Protein AF-A0A174CSB1-F1 (afdb_monomer)

Nearest PDB structures (foldseek):
  6kbp-assembly2_C  TM=5.978E-01  e=3.059E+00  Homo sapiens
  1an9-assembly1_A  TM=6.278E-01  e=3.747E+00  Sus scrofa
  6tz8-assembly1_A  TM=5.119E-01  e=2.497E+00  Cryptococcus neoformans H99
  5xjv-assembly1_A  TM=3.905E-01  e=1.556E+00  Homo sapiens
  5b8i-assembly1_A  TM=5.141E-01  e=3.273E+00  Coccidioides immitis RS

Structure (mmCIF, N/CA/C/O backbone):
data_AF-A0A174CSB1-F1
#
_entry.id   AF-A0A174CSB1-F1
#
loop_
_atom_site.group_PDB
_atom_site.id
_atom_site.type_symbol
_atom_site.label_atom_id
_atom_site.label_alt_id
_atom_site.label_comp_id
_atom_site.label_asym_id
_atom_site.label_entity_id
_atom_site.label_seq_id
_atom_site.pdbx_PDB_ins_code
_atom_site.Cartn_x
_atom_site.Cartn_y
_atom_site.Cartn_z
_atom_site.occupancy
_atom_site.B_iso_or_equiv
_atom_site.auth_seq_id
_atom_site.auth_comp_id
_atom_site.auth_asym_id
_atom_site.auth_atom_id
_atom_site.pdbx_PDB_model_num
ATOM 1 N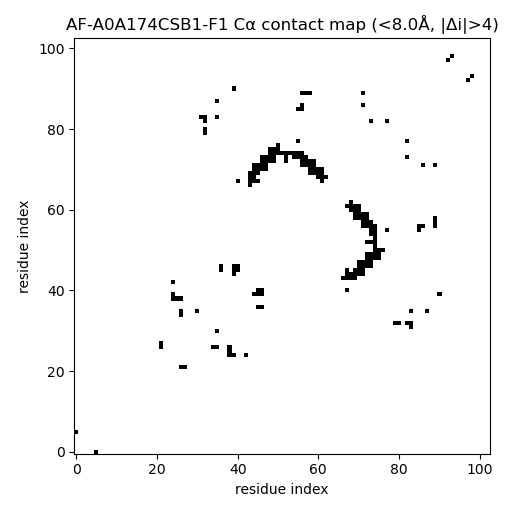 N . MET A 1 1 ? 11.725 -20.265 -28.333 1.00 65.62 1 MET A N 1
ATOM 2 C CA . MET A 1 1 ? 11.754 -18.827 -27.984 1.00 65.62 1 MET A CA 1
ATOM 3 C C . MET A 1 1 ? 13.093 -18.538 -27.315 1.00 65.62 1 MET A C 1
ATOM 5 O O . MET A 1 1 ? 13.430 -19.261 -26.391 1.00 65.62 1 MET A O 1
ATOM 9 N N . ASN A 1 2 ? 13.882 -17.588 -27.831 1.00 88.25 2 ASN A N 1
ATOM 10 C CA . ASN A 1 2 ? 15.198 -17.213 -27.281 1.00 88.25 2 ASN A CA 1
ATOM 11 C C . ASN A 1 2 ? 15.030 -16.636 -25.856 1.00 88.25 2 ASN A C 1
ATOM 13 O O . ASN A 1 2 ? 14.075 -15.897 -25.620 1.00 88.25 2 ASN A O 1
ATOM 17 N N . GLU A 1 3 ? 15.931 -16.956 -24.923 1.00 85.44 3 GLU A N 1
ATOM 18 C CA . GLU A 1 3 ? 15.919 -16.444 -23.541 1.00 85.44 3 GLU A CA 1
ATOM 19 C C . GLU A 1 3 ? 15.853 -14.915 -23.481 1.00 85.44 3 GLU A C 1
ATOM 21 O O . GLU A 1 3 ? 15.112 -14.362 -22.670 1.00 85.44 3 GLU A O 1
ATOM 26 N N . TYR A 1 4 ? 16.534 -14.230 -24.404 1.00 85.56 4 TYR A N 1
ATOM 27 C CA . TYR A 1 4 ? 16.461 -12.773 -24.526 1.00 85.56 4 TYR A CA 1
ATOM 28 C C . TYR A 1 4 ? 15.040 -12.280 -24.843 1.00 85.56 4 TYR A C 1
ATOM 30 O O . TYR A 1 4 ? 14.565 -11.313 -24.254 1.00 85.56 4 TYR A O 1
ATOM 38 N N . VAL A 1 5 ? 14.330 -12.973 -25.739 1.00 87.88 5 VAL A N 1
ATOM 39 C CA . VAL A 1 5 ? 12.944 -12.632 -26.104 1.00 87.88 5 VAL A CA 1
ATOM 40 C C . VAL A 1 5 ? 12.011 -12.865 -24.916 1.00 87.88 5 VAL A C 1
ATOM 42 O O . VAL A 1 5 ? 11.177 -12.015 -24.623 1.00 87.88 5 VAL A O 1
ATOM 45 N N . ARG A 1 6 ? 12.195 -13.967 -24.177 1.00 88.12 6 ARG A N 1
ATOM 46 C CA . ARG A 1 6 ? 11.439 -14.229 -22.943 1.00 88.12 6 ARG A CA 1
ATOM 47 C C . ARG A 1 6 ? 11.667 -13.132 -21.898 1.00 88.12 6 ARG A C 1
ATOM 49 O O . ARG A 1 6 ? 10.704 -12.651 -21.314 1.00 88.12 6 ARG A O 1
ATOM 56 N N . TYR A 1 7 ? 12.918 -12.723 -21.686 1.00 87.56 7 TYR A N 1
ATOM 57 C CA . TYR A 1 7 ? 13.261 -11.648 -20.753 1.00 87.56 7 TYR A CA 1
ATOM 58 C C . TYR A 1 7 ? 12.609 -10.316 -21.141 1.00 87.56 7 TYR A C 1
ATOM 60 O O . TYR A 1 7 ? 12.039 -9.639 -20.288 1.00 87.56 7 TYR A O 1
ATOM 68 N N . MET A 1 8 ? 12.659 -9.950 -22.425 1.00 92.94 8 MET A N 1
ATOM 69 C CA . MET A 1 8 ? 12.011 -8.730 -22.906 1.00 92.94 8 MET A CA 1
ATOM 70 C C . MET A 1 8 ? 10.500 -8.778 -22.682 1.00 92.94 8 MET A C 1
ATOM 72 O O . MET A 1 8 ? 9.959 -7.830 -22.119 1.00 92.94 8 MET A O 1
ATOM 76 N N . ASN A 1 9 ? 9.842 -9.891 -23.020 1.00 92.62 9 ASN A N 1
ATOM 77 C CA . ASN A 1 9 ? 8.405 -10.064 -22.793 1.00 92.62 9 ASN A CA 1
ATOM 78 C C . ASN A 1 9 ? 8.036 -9.898 -21.310 1.00 92.62 9 ASN A C 1
ATOM 80 O O . ASN A 1 9 ? 7.130 -9.133 -21.005 1.00 92.62 9 ASN A O 1
ATOM 84 N N . MET A 1 10 ? 8.800 -10.495 -20.385 1.00 93.00 10 MET A N 1
ATOM 85 C CA . MET A 1 10 ? 8.571 -10.319 -18.943 1.00 93.00 10 MET A CA 1
ATOM 86 C C . MET A 1 10 ? 8.638 -8.847 -18.514 1.00 93.00 10 MET A C 1
ATOM 88 O O . MET A 1 10 ? 7.829 -8.400 -17.706 1.00 93.00 10 MET A O 1
ATOM 92 N N . ARG A 1 11 ? 9.587 -8.063 -19.047 1.00 92.50 11 ARG A N 1
ATOM 93 C CA . ARG A 1 11 ? 9.672 -6.629 -18.719 1.00 92.50 11 ARG A CA 1
ATOM 94 C C . ARG A 1 11 ? 8.482 -5.842 -19.253 1.00 92.50 11 ARG A C 1
ATOM 96 O O . ARG A 1 11 ? 8.036 -4.928 -18.564 1.00 92.50 11 ARG A O 1
ATOM 103 N N . TYR A 1 12 ? 8.002 -6.172 -20.452 1.00 93.50 12 TYR A N 1
ATOM 104 C CA . TYR A 1 12 ? 6.805 -5.550 -21.017 1.00 93.50 12 TYR A CA 1
ATOM 105 C C . TYR A 1 12 ? 5.575 -5.868 -20.166 1.00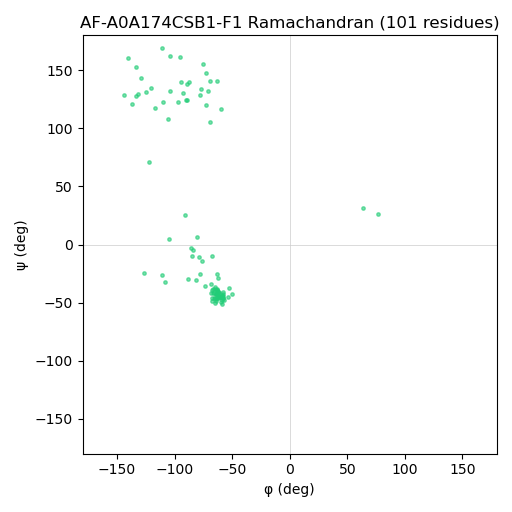 93.50 12 TYR A C 1
ATOM 107 O O . TYR A 1 12 ? 4.901 -4.942 -19.731 1.00 93.50 12 TYR A O 1
ATOM 115 N N . GLU A 1 13 ? 5.360 -7.137 -19.820 1.00 93.62 13 GLU A N 1
ATOM 116 C CA . GLU A 1 13 ? 4.246 -7.570 -18.965 1.00 93.62 13 GLU A CA 1
ATOM 117 C C . GLU A 1 13 ? 4.277 -6.885 -17.587 1.00 93.62 13 GLU A C 1
ATOM 119 O O . GLU A 1 13 ? 3.263 -6.380 -17.104 1.00 93.62 13 GLU A O 1
ATOM 124 N N . MET A 1 14 ? 5.456 -6.789 -16.959 1.00 93.31 14 MET A N 1
ATOM 125 C CA . MET A 1 14 ? 5.620 -6.066 -15.692 1.00 93.31 14 MET A CA 1
ATOM 126 C C . MET A 1 14 ? 5.317 -4.568 -15.831 1.00 93.31 14 MET A C 1
ATOM 128 O O . MET A 1 14 ? 4.724 -3.976 -14.928 1.00 93.31 14 MET A O 1
ATOM 132 N N . ALA A 1 15 ? 5.733 -3.944 -16.937 1.00 91.75 15 ALA A N 1
ATOM 133 C CA . ALA A 1 15 ? 5.479 -2.530 -17.192 1.00 91.75 15 ALA A CA 1
ATOM 134 C C . ALA A 1 15 ? 3.989 -2.253 -17.432 1.00 91.75 15 ALA A C 1
ATOM 136 O O . ALA A 1 15 ? 3.467 -1.281 -16.888 1.00 91.75 15 ALA A O 1
ATOM 137 N N . GLU A 1 16 ? 3.302 -3.117 -18.180 1.00 93.44 16 GLU A N 1
ATOM 138 C CA . GLU A 1 16 ? 1.857 -3.030 -18.403 1.00 93.44 16 GLU A CA 1
ATOM 139 C C . GLU A 1 16 ? 1.080 -3.190 -17.093 1.00 93.44 16 GLU A C 1
ATOM 141 O O . GLU A 1 16 ? 0.225 -2.363 -16.786 1.00 93.44 16 GLU A O 1
ATOM 146 N N . CYS A 1 17 ? 1.429 -4.182 -16.267 1.00 91.81 17 CYS A N 1
ATOM 147 C CA . CYS A 1 17 ? 0.807 -4.375 -14.955 1.00 91.81 17 CYS A CA 1
ATOM 148 C C . CYS A 1 17 ? 0.986 -3.147 -14.045 1.00 91.81 17 CYS A C 1
ATOM 150 O O . CYS A 1 17 ? 0.027 -2.668 -13.431 1.00 91.81 17 CYS A O 1
ATOM 152 N N . ALA A 1 18 ? 2.201 -2.591 -13.994 1.00 90.75 18 ALA A N 1
ATOM 153 C CA . ALA A 1 18 ? 2.481 -1.391 -13.211 1.00 90.75 18 ALA A CA 1
ATOM 154 C C . ALA A 1 18 ? 1.692 -0.176 -13.722 1.00 90.75 18 ALA A C 1
ATOM 156 O O . ALA A 1 18 ? 1.199 0.618 -12.922 1.00 90.75 18 ALA A O 1
ATOM 157 N N . GLU A 1 19 ? 1.560 -0.029 -15.040 1.00 92.06 19 GLU A N 1
ATOM 158 C CA . GLU A 1 19 ? 0.823 1.075 -15.647 1.00 92.06 19 GLU A CA 1
ATOM 159 C C . GLU A 1 19 ? -0.677 0.985 -15.365 1.00 92.06 19 GLU A C 1
ATOM 161 O O . GLU A 1 19 ? -1.258 1.949 -14.869 1.00 92.06 19 GLU A O 1
ATOM 166 N N . VAL A 1 20 ? -1.284 -0.184 -15.576 1.00 92.88 20 VAL A N 1
ATOM 167 C CA . VAL A 1 20 ? -2.700 -0.423 -15.261 1.00 92.88 20 VAL A CA 1
ATOM 168 C C . VAL A 1 20 ? -2.973 -0.165 -13.782 1.00 92.88 20 VAL A C 1
ATOM 170 O O . VAL A 1 20 ? -3.911 0.556 -13.449 1.00 92.88 20 VAL A O 1
ATOM 173 N N . THR A 1 21 ? -2.125 -0.684 -12.889 1.00 91.12 21 THR A N 1
ATOM 174 C CA . THR A 1 21 ? -2.267 -0.471 -11.440 1.00 91.12 21 THR A CA 1
ATOM 175 C C . THR A 1 21 ? -2.258 1.017 -11.093 1.00 91.12 21 THR A C 1
ATOM 177 O O . THR A 1 21 ? -3.121 1.487 -10.352 1.00 91.12 21 THR A O 1
ATOM 180 N N . ARG A 1 22 ? -1.324 1.792 -11.660 1.00 91.69 22 ARG A N 1
ATOM 181 C CA . ARG A 1 22 ? -1.268 3.243 -11.435 1.00 91.69 22 ARG A CA 1
ATOM 182 C C . ARG A 1 22 ? -2.498 3.960 -11.972 1.00 91.69 22 ARG A C 1
ATOM 184 O O . ARG A 1 22 ? -3.024 4.820 -11.277 1.00 91.69 22 ARG A O 1
ATOM 191 N N . GLN A 1 23 ? -2.971 3.604 -13.163 1.00 91.81 23 GLN A N 1
ATOM 192 C CA . GLN A 1 23 ? -4.155 4.221 -13.762 1.00 91.81 23 GLN A CA 1
ATOM 193 C C . GLN A 1 23 ? -5.416 3.957 -12.936 1.00 91.81 23 GLN A C 1
ATOM 195 O O . GLN A 1 23 ? -6.147 4.897 -12.633 1.00 91.81 23 GLN A O 1
ATOM 200 N N . VAL A 1 24 ? -5.635 2.708 -12.514 1.00 90.94 24 VAL A N 1
ATOM 201 C CA . VAL A 1 24 ? -6.784 2.321 -11.677 1.00 90.94 24 VAL A CA 1
ATOM 202 C C . VAL A 1 24 ? -6.765 3.058 -10.337 1.00 90.94 24 VAL A C 1
ATOM 204 O O . VAL A 1 24 ? -7.801 3.532 -9.881 1.00 90.94 24 VAL A O 1
ATOM 207 N N . LEU A 1 25 ? -5.588 3.199 -9.725 1.00 91.00 25 LEU A N 1
ATOM 208 C CA . LEU A 1 25 ? -5.422 3.890 -8.444 1.00 91.00 25 LEU A CA 1
ATOM 209 C C . LEU A 1 25 ? -5.288 5.420 -8.575 1.00 91.00 25 LEU A C 1
ATOM 211 O O . LEU A 1 25 ? -5.217 6.113 -7.562 1.00 91.00 25 LEU A O 1
ATOM 215 N N . GLY A 1 26 ? -5.236 5.965 -9.795 1.00 92.94 26 GLY A N 1
ATOM 216 C CA . GLY A 1 26 ? -5.023 7.395 -10.039 1.00 92.94 26 GLY A CA 1
ATOM 217 C C . GLY A 1 26 ? -3.658 7.917 -9.568 1.00 92.94 26 GLY A C 1
ATOM 218 O O . GLY A 1 26 ? -3.552 9.066 -9.141 1.00 92.94 26 GLY A O 1
ATOM 219 N N . LEU A 1 27 ? -2.618 7.080 -9.610 1.00 93.31 27 LEU A N 1
ATOM 220 C CA . LEU A 1 27 ? -1.271 7.391 -9.126 1.00 93.31 27 LEU A CA 1
ATOM 221 C C . LEU A 1 27 ? -0.358 7.916 -10.241 1.00 93.31 27 LEU A C 1
ATOM 223 O O . LEU A 1 27 ? -0.319 7.378 -11.347 1.00 93.31 27 LEU A O 1
ATOM 227 N N . THR A 1 28 ? 0.460 8.917 -9.916 1.00 90.56 28 THR A N 1
ATOM 228 C CA . THR A 1 28 ? 1.552 9.402 -10.772 1.00 90.56 28 THR A CA 1
ATOM 229 C C . THR A 1 28 ? 2.909 8.914 -10.260 1.00 90.56 28 THR A C 1
ATOM 231 O O . THR A 1 28 ? 3.042 8.466 -9.121 1.00 90.56 28 THR A O 1
ATOM 234 N N . VAL A 1 29 ? 3.934 8.955 -11.118 1.00 89.19 29 VAL A N 1
ATOM 235 C CA . VAL A 1 29 ? 5.313 8.587 -10.754 1.00 89.19 29 VAL A CA 1
ATOM 236 C C . VAL A 1 29 ? 6.150 9.861 -10.592 1.00 89.19 29 VAL A C 1
ATOM 238 O O . VAL A 1 29 ? 6.134 10.689 -11.505 1.00 89.19 29 VAL A O 1
ATOM 241 N N . PRO A 1 30 ? 6.932 10.011 -9.506 1.00 90.94 30 PRO A N 1
ATOM 242 C CA . PRO A 1 30 ? 7.062 9.087 -8.374 1.00 90.94 30 PRO A CA 1
ATOM 243 C C . PRO A 1 30 ? 5.830 9.093 -7.454 1.00 90.94 30 PRO A C 1
ATOM 245 O O . PRO A 1 30 ? 5.196 10.126 -7.264 1.00 90.94 30 PRO A O 1
ATOM 248 N N . VAL A 1 31 ? 5.529 7.937 -6.855 1.00 92.50 31 VAL A N 1
ATOM 249 C CA . VAL A 1 31 ? 4.445 7.792 -5.869 1.00 92.50 31 VAL A CA 1
ATOM 250 C C . VAL A 1 31 ? 4.918 8.343 -4.523 1.00 92.50 31 VAL A C 1
ATOM 252 O O . VAL A 1 31 ? 5.990 7.959 -4.048 1.00 92.50 31 VAL A O 1
ATOM 255 N N . SER A 1 32 ? 4.131 9.228 -3.910 1.00 94.62 32 SER A N 1
ATOM 256 C CA . SER A 1 32 ? 4.368 9.708 -2.548 1.00 94.62 32 SER A CA 1
ATOM 257 C C . SER A 1 32 ? 3.551 8.891 -1.547 1.00 94.62 32 SER A C 1
ATOM 259 O O . SER A 1 32 ? 2.580 8.226 -1.908 1.00 94.62 32 SER A O 1
ATOM 261 N N . LEU A 1 33 ? 3.940 8.944 -0.272 1.00 95.69 33 LEU A N 1
ATOM 262 C CA . LEU A 1 33 ? 3.197 8.276 0.796 1.00 95.69 33 LEU A CA 1
ATOM 263 C C . LEU A 1 33 ? 1.749 8.785 0.871 1.00 95.69 33 LEU A C 1
ATOM 265 O O . LEU A 1 33 ? 0.820 7.988 0.946 1.00 95.69 33 LEU A O 1
ATOM 269 N N . GLU A 1 34 ? 1.567 10.103 0.777 1.00 95.62 34 GLU A N 1
ATOM 270 C CA . GLU A 1 34 ? 0.254 10.753 0.799 1.00 95.62 34 GLU A CA 1
ATOM 271 C C . GLU A 1 34 ? -0.646 10.270 -0.346 1.00 95.62 34 GLU A C 1
ATOM 273 O O . GLU A 1 34 ? -1.779 9.855 -0.103 1.00 95.62 34 GLU A O 1
ATOM 278 N N . THR A 1 35 ? -0.145 10.263 -1.589 1.00 95.88 35 THR A N 1
ATOM 279 C CA . THR A 1 35 ? -0.963 9.847 -2.738 1.00 95.88 35 THR A CA 1
ATOM 280 C C . THR A 1 35 ? -1.289 8.360 -2.699 1.00 95.88 35 THR A C 1
ATOM 282 O O . THR A 1 35 ? -2.398 7.979 -3.072 1.00 95.88 35 THR A O 1
ATOM 285 N N . LEU A 1 36 ? -0.374 7.524 -2.196 1.00 96.25 36 LEU A N 1
ATOM 286 C CA . LEU A 1 36 ? -0.626 6.100 -1.992 1.00 96.25 36 LEU A CA 1
ATOM 287 C C . LEU A 1 36 ? -1.714 5.860 -0.938 1.00 96.25 36 LEU A C 1
ATOM 289 O O . LEU A 1 36 ? -2.662 5.126 -1.205 1.00 96.25 36 LEU A O 1
ATOM 293 N N . MET A 1 37 ? -1.607 6.489 0.236 1.00 97.12 37 MET A N 1
ATOM 294 C CA . MET A 1 37 ? -2.589 6.326 1.313 1.00 97.12 37 MET A CA 1
ATOM 295 C C . MET A 1 37 ? -3.977 6.829 0.899 1.00 97.12 37 MET A C 1
ATOM 297 O O . MET A 1 37 ? -4.971 6.170 1.191 1.00 97.12 37 MET A O 1
ATOM 301 N N . GLU A 1 38 ? -4.058 7.943 0.169 1.00 96.81 38 GLU A N 1
ATOM 302 C CA . GLU A 1 38 ? -5.330 8.459 -0.350 1.00 96.81 38 GLU A CA 1
ATOM 303 C C . GLU A 1 38 ? -5.938 7.533 -1.418 1.00 96.81 38 GLU A C 1
ATOM 305 O O . GLU A 1 38 ? -7.149 7.305 -1.428 1.00 96.81 38 GLU A O 1
ATOM 310 N N . ALA A 1 39 ? -5.119 6.951 -2.300 1.00 96.62 39 ALA A N 1
ATOM 311 C CA . ALA A 1 39 ? -5.591 5.965 -3.272 1.00 96.62 39 ALA A CA 1
ATOM 312 C C . ALA A 1 39 ? -6.119 4.692 -2.587 1.00 96.62 3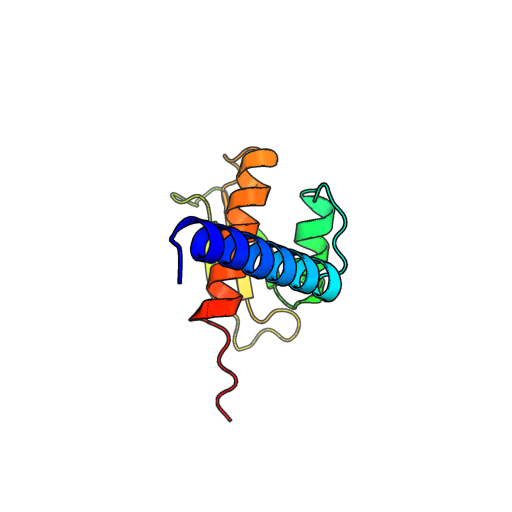9 ALA A C 1
ATOM 314 O O . ALA A 1 39 ? -7.186 4.194 -2.943 1.00 96.62 39 ALA A O 1
ATOM 315 N N . MET A 1 40 ? -5.415 4.199 -1.564 1.00 96.38 40 MET A N 1
ATOM 316 C CA . MET A 1 40 ? -5.844 3.048 -0.763 1.00 96.38 40 MET A CA 1
ATOM 317 C C . MET A 1 40 ? -7.146 3.341 -0.012 1.00 96.38 40 MET A C 1
ATOM 319 O O . MET A 1 40 ? -8.068 2.528 -0.049 1.00 96.38 40 MET A O 1
ATOM 323 N N . LYS A 1 41 ? -7.274 4.539 0.570 1.00 96.19 41 LYS A N 1
ATOM 324 C CA . LYS A 1 41 ? -8.505 4.994 1.223 1.00 96.19 41 LYS A CA 1
ATOM 325 C C . LYS A 1 41 ? -9.696 4.959 0.266 1.00 96.19 41 LYS A C 1
ATOM 327 O O . LYS A 1 41 ? -10.735 4.404 0.609 1.00 96.19 41 LYS A O 1
ATOM 332 N N . LYS A 1 42 ? -9.542 5.495 -0.950 1.00 94.50 42 LYS A N 1
ATOM 333 C CA . LYS A 1 42 ? -10.583 5.454 -1.997 1.00 94.50 42 LYS A CA 1
ATOM 334 C C . LYS A 1 42 ? -10.942 4.034 -2.430 1.00 94.50 42 LYS A C 1
ATOM 336 O O . LYS A 1 42 ? -12.078 3.798 -2.825 1.00 94.50 42 LYS A O 1
ATOM 341 N N . ALA A 1 43 ? -9.997 3.103 -2.337 1.00 92.25 43 ALA A N 1
ATOM 342 C CA . ALA A 1 43 ? -10.216 1.683 -2.589 1.00 92.25 43 ALA A CA 1
ATOM 343 C C . ALA A 1 43 ? -10.844 0.933 -1.393 1.00 92.25 43 ALA A C 1
ATOM 345 O O . ALA A 1 43 ? -10.953 -0.290 -1.438 1.00 92.25 43 ALA A O 1
ATOM 346 N N . GLY A 1 44 ? -11.248 1.633 -0.324 1.00 94.19 44 GLY A N 1
ATOM 347 C CA . GLY A 1 44 ? -11.836 1.018 0.869 1.00 94.19 44 GLY A CA 1
ATOM 348 C C . GLY A 1 44 ? -10.807 0.345 1.781 1.00 94.19 44 GLY A C 1
ATOM 349 O O . GLY A 1 44 ? -11.147 -0.589 2.506 1.00 94.19 44 GLY A O 1
ATOM 350 N N . ILE A 1 45 ? -9.547 0.793 1.749 1.00 96.69 45 ILE A N 1
ATOM 351 C CA . ILE A 1 45 ? -8.457 0.274 2.583 1.00 96.69 45 ILE A CA 1
ATOM 352 C C . ILE A 1 45 ? -7.946 1.391 3.495 1.00 96.69 45 ILE A C 1
ATOM 354 O O . ILE A 1 45 ? -7.415 2.400 3.033 1.00 96.69 45 ILE A O 1
ATOM 358 N N . GLN A 1 46 ? -8.076 1.208 4.805 1.00 97.50 46 GLN A N 1
ATOM 359 C CA . GLN A 1 46 ? -7.635 2.190 5.792 1.00 97.50 46 GLN A CA 1
ATOM 360 C C . GLN A 1 46 ? -6.182 1.941 6.212 1.00 97.50 46 GLN A C 1
ATOM 362 O O . GLN A 1 46 ? -5.867 0.869 6.715 1.00 97.50 46 GLN A O 1
ATOM 367 N N . CYS A 1 47 ? -5.299 2.931 6.094 1.00 97.88 47 CYS A N 1
ATOM 368 C CA . CYS A 1 47 ? -3.934 2.848 6.630 1.00 97.88 47 CYS A CA 1
ATOM 369 C C . CYS A 1 47 ? -3.870 3.526 8.005 1.00 97.88 47 CYS A C 1
ATOM 371 O O . CYS A 1 47 ? -4.195 4.710 8.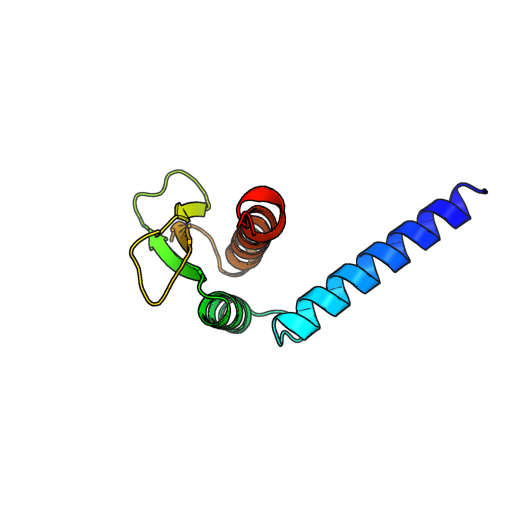107 1.00 97.88 47 CYS A O 1
ATOM 373 N N . VAL A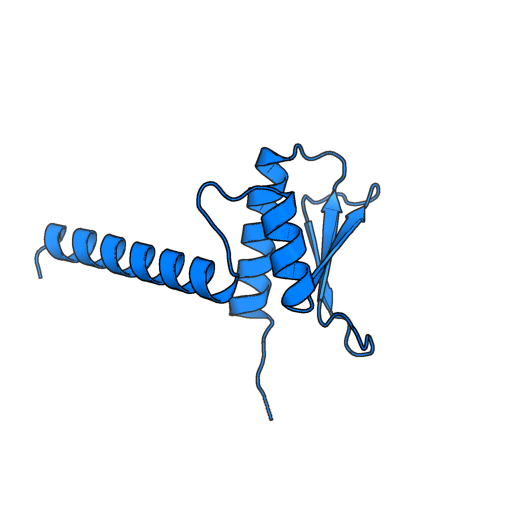 1 48 ? -3.448 2.810 9.051 1.00 97.50 48 VAL A N 1
ATOM 374 C CA . VAL A 1 48 ? -3.465 3.307 10.440 1.00 97.50 48 VAL A CA 1
ATOM 375 C C . VAL A 1 48 ? -2.115 3.067 11.131 1.00 97.50 48 VAL A C 1
ATOM 377 O O . VAL A 1 48 ? -1.618 1.942 11.102 1.00 97.50 48 VAL A O 1
ATOM 380 N N . PRO A 1 49 ? -1.509 4.088 11.765 1.00 97.12 49 PRO A N 1
ATOM 381 C CA . PRO A 1 49 ? -0.284 3.906 12.536 1.00 97.12 49 PRO A CA 1
ATOM 382 C C . PRO A 1 49 ? -0.540 3.102 13.819 1.00 97.12 49 PRO A C 1
ATOM 384 O O . PRO A 1 49 ? -1.537 3.323 14.504 1.00 97.12 49 PRO A O 1
ATOM 387 N N . ASP A 1 50 ? 0.387 2.215 14.176 1.00 96.50 50 ASP A N 1
ATOM 388 C CA . ASP A 1 50 ? 0.342 1.393 15.389 1.00 96.50 50 ASP A CA 1
ATOM 389 C C . ASP A 1 50 ? 1.730 1.344 16.057 1.00 96.50 50 ASP A C 1
ATOM 391 O O . ASP A 1 50 ? 2.724 0.927 15.458 1.00 96.50 50 ASP A O 1
ATOM 395 N N . GLU A 1 51 ? 1.816 1.796 17.311 1.00 93.62 51 GLU A N 1
ATOM 396 C CA . GLU A 1 51 ? 3.068 1.816 18.085 1.00 93.62 51 GLU A CA 1
ATOM 397 C C . GLU A 1 51 ? 3.452 0.449 18.658 1.00 93.62 51 GLU A C 1
ATOM 399 O O . GLU A 1 51 ? 4.632 0.180 18.908 1.00 93.62 51 GLU A O 1
ATOM 404 N N . SER A 1 52 ? 2.452 -0.410 18.856 1.00 93.19 52 SER A N 1
ATOM 405 C CA . SER A 1 52 ? 2.589 -1.740 19.445 1.00 93.19 52 SER A CA 1
ATOM 406 C C . SER A 1 52 ? 2.953 -2.813 18.421 1.00 93.19 52 SER A C 1
ATOM 408 O O . SER A 1 52 ? 3.159 -3.968 18.784 1.00 93.19 52 SER A O 1
ATOM 410 N N . LEU A 1 53 ? 3.038 -2.441 17.140 1.00 93.56 53 LEU A N 1
ATOM 411 C CA . LEU A 1 53 ? 3.323 -3.374 16.064 1.00 93.56 53 LEU A CA 1
ATOM 412 C C . LEU A 1 53 ? 4.794 -3.819 16.095 1.00 93.56 53 LEU A C 1
ATOM 414 O O . LEU A 1 53 ? 5.716 -3.007 15.955 1.00 93.56 53 LEU A O 1
ATOM 418 N N . ASP A 1 54 ? 4.990 -5.129 16.252 1.00 92.06 54 ASP A N 1
ATOM 419 C CA . ASP A 1 54 ? 6.302 -5.789 16.201 1.00 92.06 54 ASP A CA 1
ATOM 420 C C . ASP A 1 54 ? 6.741 -6.136 14.765 1.00 92.06 54 ASP A C 1
ATOM 422 O O . ASP A 1 54 ? 7.888 -6.518 14.535 1.00 92.06 54 ASP A O 1
ATOM 426 N N . THR A 1 55 ? 5.836 -5.999 13.792 1.00 93.06 55 THR A N 1
ATOM 427 C CA . THR A 1 55 ? 6.091 -6.145 12.352 1.00 93.06 55 THR A CA 1
ATOM 428 C C . THR A 1 55 ? 5.989 -4.799 11.644 1.00 93.06 55 THR A C 1
ATOM 430 O O . THR A 1 55 ? 5.507 -3.822 12.216 1.00 93.06 55 THR A O 1
ATOM 433 N N . ASP A 1 56 ? 6.406 -4.742 10.376 1.00 95.69 56 ASP A N 1
ATOM 434 C CA . ASP A 1 56 ? 6.306 -3.502 9.605 1.00 95.69 56 ASP A CA 1
ATOM 435 C C . ASP A 1 56 ? 4.849 -3.116 9.309 1.00 95.69 56 ASP A C 1
ATOM 437 O O . ASP A 1 56 ? 4.441 -1.966 9.476 1.00 95.69 56 ASP A O 1
ATOM 441 N N . THR A 1 57 ? 4.051 -4.094 8.876 1.00 97.25 57 THR A N 1
ATOM 442 C CA . THR A 1 57 ? 2.614 -3.937 8.629 1.00 97.25 57 THR A CA 1
ATOM 443 C C . THR A 1 57 ? 1.835 -5.168 9.089 1.00 97.25 57 THR A C 1
ATOM 445 O O . THR A 1 57 ? 2.407 -6.249 9.268 1.00 97.25 57 THR A O 1
ATOM 448 N N . ARG A 1 58 ? 0.524 -5.005 9.292 1.00 97.38 58 ARG A N 1
ATOM 449 C CA . ARG A 1 58 ? -0.446 -6.085 9.516 1.00 97.38 58 ARG A CA 1
ATOM 450 C C . ARG A 1 58 ? -1.774 -5.731 8.853 1.00 97.38 58 ARG A C 1
ATOM 452 O O . ARG A 1 58 ? -2.321 -4.664 9.114 1.00 97.38 58 ARG A O 1
ATOM 459 N N . ILE A 1 59 ? -2.307 -6.642 8.043 1.00 97.50 59 ILE A N 1
ATOM 460 C CA . ILE A 1 59 ? -3.613 -6.485 7.388 1.00 97.50 59 ILE A CA 1
ATOM 461 C C . ILE A 1 59 ? -4.709 -7.114 8.255 1.00 97.50 59 ILE A C 1
ATOM 463 O O . ILE A 1 59 ? -4.598 -8.274 8.663 1.00 97.50 59 ILE A O 1
ATOM 467 N N . VAL A 1 60 ? -5.780 -6.361 8.483 1.00 96.06 60 VAL A N 1
ATOM 468 C CA . VAL A 1 60 ? -6.988 -6.745 9.217 1.00 96.06 60 VAL A CA 1
ATOM 469 C C . VAL A 1 60 ? -8.192 -6.618 8.282 1.00 96.06 60 VAL A C 1
ATOM 471 O O . VAL A 1 60 ? -8.320 -5.625 7.570 1.00 96.06 60 VAL A O 1
ATOM 474 N N . GLU A 1 61 ? -9.069 -7.617 8.276 1.00 94.88 61 GLU A N 1
ATOM 475 C CA . GLU A 1 61 ? -10.344 -7.577 7.548 1.00 94.88 61 GLU A CA 1
ATOM 476 C C . GLU A 1 61 ? -11.431 -6.951 8.420 1.00 94.88 61 GLU A C 1
ATOM 478 O O . GLU A 1 61 ? -11.501 -7.220 9.621 1.00 94.88 61 GLU A O 1
ATOM 483 N N . LEU A 1 62 ? -12.276 -6.118 7.817 1.00 94.00 62 LEU A N 1
ATOM 484 C CA . LEU A 1 62 ? -13.318 -5.365 8.510 1.00 94.00 62 LEU A CA 1
ATOM 485 C C . LEU A 1 62 ? -14.708 -5.684 7.920 1.00 94.00 62 LEU A C 1
ATOM 487 O O . LEU A 1 62 ? -15.303 -4.836 7.261 1.00 94.00 62 LEU A O 1
ATOM 491 N N . PRO A 1 63 ? -15.259 -6.891 8.153 1.00 86.06 63 PRO A N 1
ATOM 492 C CA . PRO A 1 63 ? -16.479 -7.358 7.482 1.00 86.06 63 PRO A CA 1
ATOM 493 C C . PRO A 1 63 ? -17.735 -6.522 7.781 1.00 86.06 63 PRO A C 1
ATOM 495 O O . PRO A 1 63 ? -18.661 -6.499 6.977 1.00 86.06 63 PRO A O 1
ATOM 498 N N . GLU A 1 64 ? -17.780 -5.834 8.923 1.00 89.25 64 GLU A N 1
ATOM 499 C CA . GLU A 1 64 ? -18.939 -5.041 9.363 1.00 89.25 64 GLU A CA 1
ATOM 500 C C . GLU A 1 64 ? -18.728 -3.523 9.212 1.00 89.25 64 GLU A C 1
ATOM 502 O O . GLU A 1 64 ? -19.573 -2.732 9.635 1.00 89.25 64 GLU A O 1
ATOM 507 N N . ASN A 1 65 ? -17.603 -3.082 8.637 1.00 92.56 65 ASN A N 1
ATOM 508 C CA . ASN A 1 65 ? -17.312 -1.659 8.492 1.00 92.56 65 ASN A CA 1
ATOM 509 C C . ASN A 1 65 ? -17.883 -1.119 7.163 1.00 92.56 65 ASN A C 1
ATOM 511 O O . ASN A 1 65 ? -17.552 -1.637 6.097 1.00 92.56 65 ASN A O 1
ATOM 515 N N . PRO A 1 66 ? -18.724 -0.067 7.197 1.00 88.88 66 PRO A N 1
ATOM 516 C CA . PRO A 1 66 ? -19.391 0.444 5.999 1.00 88.88 66 PRO A CA 1
ATOM 517 C C . PRO A 1 66 ? -18.481 1.269 5.076 1.00 88.88 66 PRO A C 1
ATOM 519 O O . PRO A 1 66 ? -18.875 1.564 3.951 1.00 88.88 66 PRO A O 1
ATOM 522 N N . GLU A 1 67 ? -17.304 1.688 5.546 1.00 93.19 67 GLU A N 1
ATOM 523 C CA . GLU A 1 67 ? -16.385 2.576 4.821 1.00 93.19 67 GLU A CA 1
ATOM 524 C C . GLU A 1 67 ? -15.130 1.841 4.326 1.00 93.19 67 GLU A C 1
ATOM 526 O O . GLU A 1 67 ? -14.599 2.171 3.266 1.00 93.19 67 GLU A O 1
ATOM 531 N N . TYR A 1 68 ? -14.669 0.826 5.061 1.00 95.62 68 TYR A N 1
ATOM 532 C CA . TYR A 1 68 ? -13.419 0.124 4.783 1.00 95.62 68 TYR A CA 1
ATOM 533 C C . TYR A 1 68 ? -13.600 -1.390 4.841 1.00 95.62 68 TYR A C 1
ATOM 535 O O . TYR A 1 68 ? -14.032 -1.916 5.856 1.00 95.62 68 TYR A O 1
ATOM 543 N N . ALA A 1 69 ? -13.181 -2.100 3.795 1.00 94.56 69 ALA A N 1
ATOM 544 C CA . AL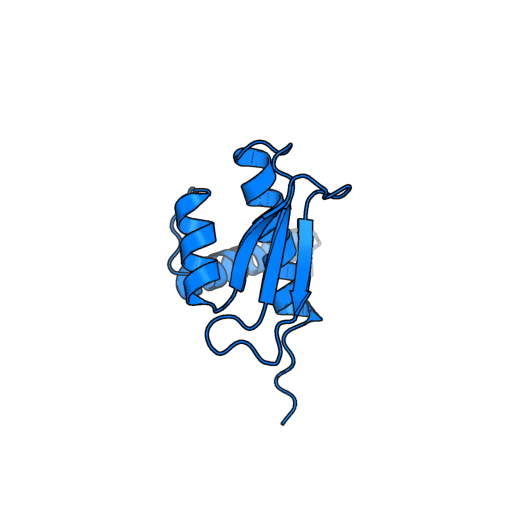A A 1 69 ? -13.142 -3.564 3.786 1.00 94.56 69 ALA A CA 1
ATOM 545 C C . ALA A 1 69 ? -11.887 -4.110 4.488 1.00 94.56 69 ALA A C 1
ATOM 547 O O . ALA A 1 69 ? -11.911 -5.185 5.090 1.00 94.56 69 ALA A O 1
ATOM 548 N N . PHE A 1 70 ? -10.787 -3.354 4.433 1.00 96.75 70 PHE A N 1
ATOM 549 C CA . PHE A 1 70 ? -9.510 -3.730 5.030 1.00 96.75 70 PHE A CA 1
ATOM 550 C C . PHE A 1 70 ? -8.901 -2.569 5.807 1.00 96.75 70 PHE A C 1
ATOM 552 O O . PHE A 1 70 ? -9.073 -1.399 5.464 1.00 96.75 70 PHE A O 1
ATOM 559 N N . GLN A 1 71 ? -8.106 -2.909 6.813 1.00 97.44 71 GLN A N 1
ATOM 560 C CA . GLN A 1 71 ? -7.233 -1.986 7.517 1.00 97.44 71 GLN A CA 1
ATOM 561 C C . GLN A 1 71 ? -5.802 -2.515 7.486 1.00 97.44 71 GLN A C 1
ATOM 563 O O . GLN A 1 71 ? -5.547 -3.675 7.799 1.00 97.44 71 GLN A O 1
ATOM 568 N N . ILE A 1 72 ? -4.857 -1.659 7.119 1.00 98.19 72 ILE A N 1
ATOM 569 C CA . ILE A 1 72 ? -3.426 -1.921 7.211 1.00 98.19 72 ILE A CA 1
ATOM 570 C C . ILE A 1 72 ? -2.891 -1.116 8.383 1.00 98.19 72 ILE A C 1
ATOM 572 O O . ILE A 1 72 ? -2.769 0.108 8.319 1.00 98.19 72 ILE A O 1
ATOM 576 N N . LEU A 1 73 ? -2.560 -1.829 9.451 1.00 98.19 73 LEU A N 1
ATOM 577 C CA . LEU A 1 73 ? -1.796 -1.282 10.559 1.00 98.19 73 LEU A CA 1
ATOM 578 C C . LEU A 1 73 ? -0.331 -1.209 10.138 1.00 98.19 73 LEU A C 1
ATOM 580 O O . LEU A 1 73 ? 0.184 -2.185 9.590 1.00 98.19 73 LEU A O 1
ATOM 584 N N . TYR A 1 74 ? 0.338 -0.087 10.384 1.00 97.75 74 TYR A N 1
ATOM 585 C CA . TYR A 1 74 ? 1.757 0.082 10.076 1.00 97.75 74 TYR A CA 1
ATOM 586 C C . TYR A 1 74 ? 2.536 0.617 11.274 1.00 97.75 74 TYR A C 1
ATOM 588 O O . TYR A 1 74 ? 2.044 1.455 12.028 1.00 97.75 74 TYR A O 1
ATOM 596 N N . SER A 1 75 ? 3.770 0.145 11.446 1.00 97.06 75 SER A N 1
ATOM 597 C CA . SER A 1 75 ? 4.605 0.572 12.567 1.00 97.06 75 SER A CA 1
ATOM 598 C C . SER A 1 75 ? 5.065 2.021 12.403 1.00 97.06 75 SER A C 1
ATOM 600 O O . SER A 1 75 ? 5.626 2.394 11.371 1.00 97.06 75 SER A O 1
ATOM 602 N N . ILE A 1 76 ? 4.921 2.832 13.455 1.00 95.00 76 ILE A N 1
ATOM 603 C CA . ILE A 1 76 ? 5.426 4.221 13.471 1.00 95.00 76 ILE A CA 1
ATOM 604 C C . ILE A 1 76 ? 6.961 4.315 13.459 1.00 95.00 76 ILE A C 1
ATOM 606 O O . ILE A 1 76 ? 7.522 5.398 13.322 1.00 95.00 76 ILE A O 1
ATOM 610 N N . LYS A 1 77 ? 7.655 3.184 13.638 1.00 94.06 77 LYS A N 1
ATOM 611 C CA . LYS A 1 77 ? 9.124 3.109 13.679 1.00 94.06 77 LYS A CA 1
ATOM 612 C C . LYS A 1 77 ? 9.748 3.147 12.276 1.00 94.06 77 LYS A C 1
ATOM 614 O O . LYS A 1 77 ? 10.966 3.271 12.152 1.00 94.06 77 LYS A O 1
ATOM 619 N N . ILE A 1 78 ? 8.935 3.019 11.226 1.00 93.88 78 ILE A N 1
ATOM 620 C CA . ILE A 1 78 ? 9.367 2.950 9.828 1.00 93.88 78 ILE A CA 1
ATOM 621 C C . ILE A 1 78 ? 9.431 4.362 9.236 1.00 93.88 78 ILE A C 1
ATOM 623 O O . ILE A 1 78 ? 8.535 5.173 9.441 1.00 93.88 78 ILE A O 1
ATOM 627 N N . ASN A 1 79 ? 10.474 4.656 8.456 1.00 94.50 79 ASN A N 1
ATOM 628 C CA . ASN A 1 79 ? 10.549 5.911 7.700 1.00 94.50 79 ASN A CA 1
ATOM 629 C C . ASN A 1 79 ? 9.628 5.902 6.466 1.00 94.50 79 ASN A C 1
ATOM 631 O O . ASN A 1 79 ? 9.397 4.851 5.874 1.00 94.50 79 ASN A O 1
ATOM 635 N N . ASP A 1 80 ? 9.209 7.080 5.999 1.00 93.31 80 ASP A N 1
ATOM 636 C CA . ASP A 1 80 ? 8.267 7.244 4.880 1.00 93.31 80 ASP A CA 1
ATOM 637 C C . ASP A 1 80 ? 8.636 6.445 3.625 1.00 93.31 80 ASP A C 1
ATOM 639 O O . ASP A 1 80 ? 7.782 5.814 3.004 1.00 93.31 80 ASP A O 1
ATOM 643 N N . ARG A 1 81 ? 9.922 6.430 3.246 1.00 92.81 81 ARG A N 1
ATOM 644 C CA . ARG A 1 81 ? 10.379 5.709 2.048 1.00 92.81 81 ARG A CA 1
ATOM 645 C C . ARG A 1 81 ? 10.145 4.207 2.176 1.00 92.81 81 ARG A C 1
ATOM 647 O O . ARG A 1 81 ? 9.742 3.565 1.209 1.00 92.81 81 ARG A O 1
ATOM 654 N N . SER A 1 82 ? 10.439 3.655 3.346 1.00 95.62 82 SER A N 1
ATOM 655 C CA . SER A 1 82 ? 10.246 2.232 3.625 1.00 95.62 82 SER A CA 1
ATOM 656 C C . SER A 1 82 ? 8.758 1.928 3.798 1.00 95.62 82 SER A C 1
ATOM 658 O O . SER A 1 82 ? 8.281 0.921 3.288 1.00 95.62 82 SER A O 1
ATOM 660 N N . LEU A 1 83 ? 7.995 2.851 4.391 1.00 96.62 83 LEU A N 1
ATOM 661 C CA . LEU A 1 83 ? 6.553 2.722 4.557 1.00 96.62 83 LEU A CA 1
ATOM 662 C C . LEU A 1 83 ? 5.814 2.651 3.213 1.00 96.62 83 LEU A C 1
ATOM 664 O O . LEU A 1 83 ? 4.936 1.808 3.064 1.00 96.62 83 LEU A O 1
ATOM 668 N N . ILE A 1 84 ? 6.205 3.444 2.206 1.00 96.62 84 ILE A N 1
ATOM 669 C CA . ILE A 1 84 ? 5.654 3.328 0.839 1.00 96.62 84 ILE A CA 1
ATOM 670 C C . ILE A 1 84 ? 5.794 1.892 0.318 1.00 96.62 84 ILE A C 1
ATOM 672 O O . ILE A 1 84 ? 4.844 1.337 -0.233 1.00 96.62 84 ILE A O 1
A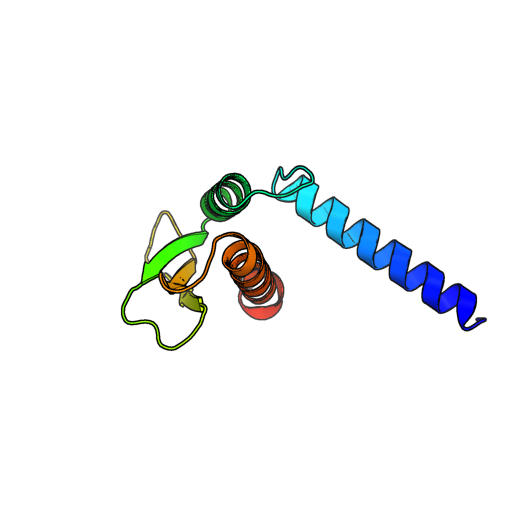TOM 676 N N . PHE A 1 85 ? 6.966 1.278 0.505 1.00 95.75 85 PHE A N 1
ATOM 677 C CA . PHE A 1 85 ? 7.212 -0.097 0.074 1.00 95.75 85 PHE A CA 1
ATOM 678 C C . PHE A 1 85 ? 6.348 -1.098 0.852 1.00 95.75 85 PHE A C 1
ATOM 680 O O . PHE A 1 85 ? 5.711 -1.957 0.242 1.00 95.75 85 PHE A O 1
ATOM 687 N N . CYS A 1 86 ? 6.274 -0.962 2.178 1.00 97.25 86 CYS A N 1
ATOM 688 C CA . CYS A 1 86 ? 5.463 -1.835 3.023 1.00 97.25 86 CYS A CA 1
ATOM 689 C C . CYS A 1 86 ? 3.967 -1.743 2.677 1.00 97.25 86 CYS A C 1
ATOM 691 O O . CYS A 1 86 ? 3.311 -2.773 2.528 1.00 97.25 86 CYS A O 1
ATOM 693 N N . LEU A 1 87 ? 3.434 -0.532 2.477 1.00 97.44 87 LEU A N 1
ATOM 694 C CA . LEU A 1 87 ? 2.039 -0.323 2.082 1.00 97.44 87 LEU A CA 1
ATOM 695 C C . LEU A 1 87 ? 1.749 -0.871 0.681 1.00 97.44 87 LEU A C 1
ATOM 697 O O . LEU A 1 87 ? 0.727 -1.524 0.490 1.00 97.44 87 LEU A O 1
ATOM 701 N N . ALA A 1 88 ? 2.652 -0.672 -0.285 1.00 95.44 88 ALA A N 1
ATOM 702 C CA . ALA A 1 88 ? 2.501 -1.242 -1.624 1.00 95.44 88 ALA A CA 1
ATOM 703 C C . ALA A 1 88 ? 2.512 -2.782 -1.600 1.00 95.44 88 ALA A C 1
ATOM 705 O O . ALA A 1 88 ? 1.733 -3.414 -2.312 1.00 95.44 88 ALA A O 1
ATOM 706 N N . SER A 1 89 ? 3.351 -3.390 -0.753 1.00 96.31 89 SER A N 1
ATOM 707 C CA . SER A 1 89 ? 3.368 -4.843 -0.554 1.00 96.31 89 SER A CA 1
ATOM 708 C C . SER A 1 89 ? 2.064 -5.347 0.066 1.00 96.31 89 SER A C 1
ATOM 710 O O . SER A 1 89 ? 1.494 -6.318 -0.427 1.00 96.31 89 SER A O 1
ATOM 712 N N . ALA A 1 90 ? 1.568 -4.683 1.113 1.00 97.12 90 ALA A N 1
ATOM 713 C CA . ALA A 1 90 ? 0.315 -5.052 1.768 1.00 97.12 90 ALA A CA 1
ATOM 714 C C . ALA A 1 90 ? -0.896 -4.883 0.834 1.00 97.12 90 ALA A C 1
ATOM 716 O O . ALA A 1 90 ? -1.780 -5.737 0.803 1.00 97.12 90 ALA A O 1
ATOM 717 N N . LEU A 1 91 ? -0.909 -3.826 0.014 1.00 95.56 91 LEU A N 1
ATOM 718 C CA . LEU A 1 91 ? -1.898 -3.649 -1.048 1.00 95.56 91 LEU A CA 1
ATOM 719 C C . LEU A 1 91 ? -1.855 -4.816 -2.041 1.00 95.56 91 LEU A C 1
ATOM 721 O O . LEU A 1 91 ? -2.895 -5.386 -2.354 1.00 95.56 91 LEU A O 1
ATOM 725 N N . GLY A 1 92 ? -0.663 -5.204 -2.501 1.00 94.81 92 GLY A N 1
ATOM 726 C CA . GLY A 1 92 ? -0.490 -6.362 -3.378 1.00 94.81 92 GLY A CA 1
ATOM 727 C C . GLY A 1 92 ? -1.023 -7.655 -2.758 1.00 94.81 92 GLY A C 1
ATOM 728 O O . GLY A 1 92 ? -1.722 -8.406 -3.431 1.00 94.81 92 GLY A O 1
ATOM 729 N N . GLU A 1 93 ? -0.763 -7.889 -1.469 1.00 95.75 93 GLU A N 1
ATOM 730 C CA . GLU A 1 93 ? -1.296 -9.049 -0.748 1.00 95.75 93 GLU A CA 1
ATOM 731 C C . GLU A 1 93 ? -2.831 -9.045 -0.707 1.00 95.75 93 GLU A C 1
ATOM 733 O O . GLU A 1 93 ? -3.454 -10.068 -0.994 1.00 95.75 93 GLU A O 1
ATOM 738 N N . ILE A 1 94 ? -3.452 -7.897 -0.409 1.00 94.81 94 ILE A N 1
ATOM 739 C CA . ILE A 1 94 ? -4.915 -7.761 -0.423 1.00 94.81 94 ILE A CA 1
ATOM 740 C C . ILE A 1 94 ? -5.465 -8.093 -1.812 1.00 94.81 94 ILE A C 1
ATOM 742 O O . ILE A 1 94 ? -6.354 -8.938 -1.934 1.00 94.81 94 ILE A O 1
ATOM 746 N N . LEU A 1 95 ? -4.914 -7.464 -2.855 1.00 91.38 95 LEU A N 1
ATOM 747 C CA . LEU A 1 95 ? -5.401 -7.607 -4.226 1.00 91.38 95 LEU A CA 1
ATOM 748 C C . LEU A 1 95 ? -5.233 -9.031 -4.775 1.00 91.38 95 LEU A C 1
ATOM 750 O O . LEU A 1 95 ? -6.091 -9.493 -5.521 1.00 91.38 95 LEU A O 1
ATOM 754 N N . LEU A 1 96 ? -4.140 -9.717 -4.429 1.00 91.62 96 LEU A N 1
ATOM 755 C CA . LEU A 1 96 ? -3.820 -11.043 -4.968 1.00 91.62 96 LEU A CA 1
ATOM 756 C C . LEU A 1 96 ? -4.419 -12.199 -4.164 1.00 91.62 96 LEU A C 1
ATOM 758 O O . LEU A 1 96 ? -4.653 -13.265 -4.733 1.00 91.62 96 LEU A O 1
ATOM 762 N N . HIS A 1 97 ? -4.613 -12.027 -2.853 1.00 91.50 97 HIS A N 1
ATOM 763 C CA . HIS A 1 97 ? -4.909 -13.152 -1.962 1.00 91.50 97 HIS A CA 1
ATOM 764 C C . HIS A 1 97 ? -6.163 -12.988 -1.110 1.00 91.50 97 HIS A C 1
ATOM 766 O O . HIS A 1 97 ? -6.707 -14.002 -0.680 1.00 91.50 97 HIS A O 1
ATOM 772 N N . ARG A 1 98 ? -6.612 -11.757 -0.837 1.00 88.62 98 ARG A N 1
ATOM 773 C CA . ARG A 1 98 ? -7.712 -11.518 0.115 1.00 88.62 98 ARG A CA 1
ATOM 774 C C . ARG A 1 98 ? -8.994 -11.021 -0.537 1.00 88.62 98 ARG A C 1
ATOM 776 O O . ARG A 1 98 ? -10.073 -11.272 -0.011 1.00 88.62 98 ARG A O 1
ATOM 783 N N . LEU A 1 99 ? -8.904 -10.357 -1.689 1.00 84.88 99 LEU A N 1
ATOM 784 C CA . LEU A 1 99 ? -10.085 -10.054 -2.489 1.00 84.88 99 LEU A CA 1
ATOM 785 C C . LEU A 1 99 ? -10.657 -11.343 -3.082 1.00 84.88 99 LEU A C 1
ATOM 787 O O . LEU A 1 99 ? -10.123 -11.905 -4.036 1.00 84.88 99 LEU A O 1
ATOM 791 N N . SER A 1 100 ? -11.774 -11.788 -2.517 1.00 76.75 100 SER A N 1
ATOM 792 C CA . SER A 1 100 ? -12.610 -12.838 -3.082 1.00 76.75 100 SER A CA 1
ATOM 793 C C . SER A 1 100 ? -13.913 -12.218 -3.571 1.00 76.75 100 SER A C 1
ATOM 795 O O . SER A 1 100 ? -14.637 -11.602 -2.794 1.00 76.75 100 SER A O 1
ATOM 797 N N . PHE A 1 101 ? -14.217 -12.400 -4.854 1.00 64.19 101 PHE A N 1
ATOM 798 C CA . PHE A 1 101 ? -15.515 -12.055 -5.443 1.00 64.19 101 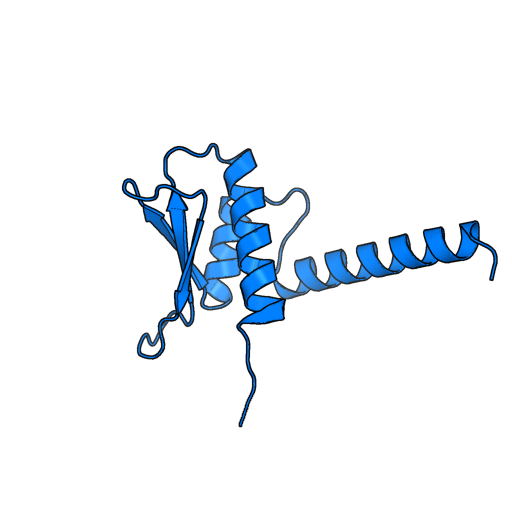PHE A CA 1
ATOM 799 C C . PHE A 1 101 ? -16.495 -13.236 -5.386 1.00 64.19 101 PHE A C 1
ATOM 801 O O . PHE A 1 101 ? -17.352 -13.350 -6.257 1.00 64.19 101 PHE A O 1
ATOM 808 N N . ALA A 1 102 ? -16.326 -14.162 -4.435 1.00 57.09 102 ALA A N 1
ATOM 809 C CA . ALA A 1 102 ? -17.242 -15.288 -4.306 1.00 57.09 102 ALA A CA 1
ATOM 810 C C . ALA A 1 102 ? -18.669 -14.768 -4.050 1.00 57.09 102 ALA A C 1
ATOM 812 O O . ALA A 1 102 ? -18.899 -14.081 -3.054 1.00 57.09 102 ALA A O 1
ATOM 813 N N . GLU A 1 103 ? -19.563 -15.067 -5.000 1.00 46.38 103 GLU A N 1
A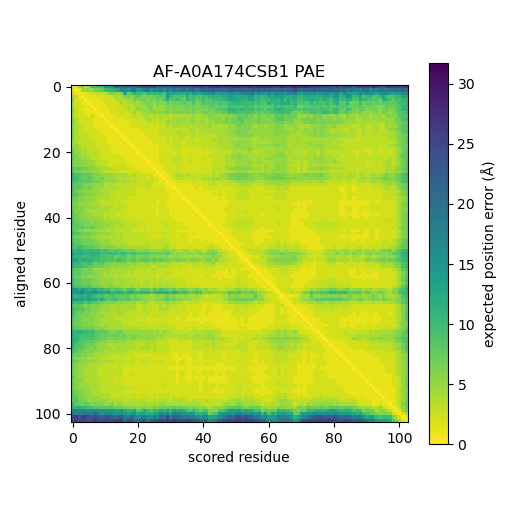TOM 814 C CA . GLU A 1 103 ? -21.015 -14.840 -4.941 1.00 46.38 103 GLU A CA 1
ATOM 815 C C . GLU A 1 103 ? -21.675 -15.557 -3.756 1.00 46.38 103 GLU A C 1
ATOM 817 O O . GLU A 1 103 ? -21.268 -16.704 -3.443 1.00 46.38 103 GLU A O 1
#

Solvent-accessible surface area (backbone atoms only — not comparable to full-atom values): 6045 Å² total; per-residue (Å²): 133,57,69,68,57,54,53,52,51,53,53,50,53,52,50,51,54,53,48,52,52,27,60,76,50,72,54,60,88,84,76,48,58,68,60,50,51,53,32,36,42,75,71,21,30,41,79,43,80,31,86,84,49,92,48,69,61,50,83,44,80,31,94,86,47,94,74,29,56,31,36,38,37,30,26,70,88,56,53,67,75,58,43,45,52,53,50,52,50,51,50,48,47,39,68,75,73,63,67,71,86,81,127

Radius of gyration: 15.92 Å; Cα contacts (8 Å, |Δi|>4): 104; chains: 1; bounding box: 38×30×47 Å

Secondary structure (DSSP, 8-state):
--HHHHHHHHHHHHHHHHHHHHHHHT--SSPPHHHHHHHHHHTTEEEEEESS-SSSEEEEE-TT-SS-SEEEEEETTS-HHHHHHHHHHHHHHIIIII-----

Organism: NCBI:txid40520

Mean predicted aligned error: 4.53 Å

Foldseek 3Di:
DDPVVVVVVVVVVVVVVVVVVCVQLVHDPPGFLVSLQVSCQVVQEHEAEDQPDPDQWDKDADVPDPRHRIYIYGYPVDDRVVNVVVSVVVVVCCVPPVDDPDD

pLDDT: mean 92.16, std 7.78, range [46.38, 98.19]

Sequence (103 aa):
MNEYVRYMNMRYEMAECAEVTRQVLGLTVPVSLETLMEAMKKAGIQCVPDESLDTDTRIVELPENPEYAFQILYSIKINDRSLIFCLASALGEILLHRLSFAE